Protein AF-A0A9P1EUY9-F1 (afdb_monomer_lite)

Sequence (118 aa):
MEQNEKFQEYLRDVEKKPVPLTHNFYESYLRRNPTSDDTITNSSTSSGSTISGALHESTTAQIVKDLLTSNQQLIEEAAMRQAATAVNVNTQQYTNLIPLSFDQEEFIRQHEAQNRKK

pLDDT: mean 71.39, std 15.51, range [40.34, 94.25]

Radius of gyration: 37.54 Å; chains: 1; bounding box: 83×38×96 Å

Foldseek 3Di:
DDPDVVVVVVVDDPPDDDDDQDPCNVVVVCVVVVPVPPDDDDDDDDDDDDDDPVVVVVVVVVVVVVVVVVVVVVVVVVVVVVVVVVVVVVCVVVVVVVVVVVVVVVVVVVVVVVVVVD

Secondary structure (DSSP, 8-state):
----HHHHHHTS--S-PPPPPPTTHHHHHHHHS--S---SS----------SHHHHHHHHHHHHHHHHHHHHHHHHHHHHHHHHHHHHHHHHHHHTHHHHHHHHHHHHHHHHHHHTT-

Structure (mmCIF, N/CA/C/O backbone):
data_AF-A0A9P1EUY9-F1
#
_entry.id   AF-A0A9P1EUY9-F1
#
loop_
_atom_site.group_PDB
_atom_site.id
_atom_site.type_symbol
_atom_site.label_atom_id
_atom_site.label_alt_id
_atom_site.label_comp_id
_atom_site.label_asym_id
_atom_site.label_entity_id
_atom_site.label_seq_id
_atom_site.pdbx_PDB_ins_code
_atom_site.Cartn_x
_atom_site.Cartn_y
_atom_site.Cartn_z
_atom_site.occupancy
_atom_site.B_iso_or_equiv
_atom_site.auth_seq_id
_atom_site.auth_comp_id
_atom_site.auth_asym_id
_atom_site.auth_atom_id
_atom_site.pdbx_PDB_model_num
ATOM 1 N N . MET A 1 1 ? -26.575 18.451 -35.807 1.00 52.22 1 MET A N 1
ATOM 2 C CA . MET A 1 1 ? -25.643 17.641 -34.994 1.00 52.22 1 MET A CA 1
ATOM 3 C C . MET A 1 1 ? -25.067 16.577 -35.917 1.00 52.22 1 MET A C 1
ATOM 5 O O . MET A 1 1 ? -25.813 16.154 -36.783 1.00 52.22 1 MET A O 1
ATOM 9 N N . GLU A 1 2 ? -23.790 16.203 -35.771 1.00 58.09 2 GLU A N 1
ATOM 10 C CA . GLU A 1 2 ? -23.133 15.068 -36.477 1.00 58.09 2 GLU A CA 1
ATOM 11 C C . GLU A 1 2 ? -22.446 15.310 -37.844 1.00 58.09 2 GLU A C 1
ATOM 13 O O . GLU A 1 2 ? -22.442 14.438 -38.705 1.00 58.09 2 GLU A O 1
ATOM 18 N N . GLN A 1 3 ? -21.756 16.438 -38.043 1.00 64.44 3 GLN A N 1
ATOM 19 C CA . GLN A 1 3 ? -20.783 16.579 -39.150 1.00 64.44 3 GLN A CA 1
ATOM 20 C C . GLN A 1 3 ? -19.381 16.915 -38.632 1.00 64.44 3 GLN A C 1
ATOM 22 O O . GLN A 1 3 ? -18.777 17.908 -39.020 1.00 64.44 3 GLN A O 1
ATOM 27 N N . ASN A 1 4 ? -18.872 16.124 -37.687 1.00 76.44 4 ASN A N 1
ATOM 28 C CA . ASN A 1 4 ? -17.484 16.250 -37.246 1.00 76.44 4 ASN A CA 1
ATOM 29 C C . ASN A 1 4 ? -16.668 15.124 -37.890 1.00 76.44 4 ASN A C 1
ATOM 31 O O . ASN A 1 4 ? -16.864 13.960 -37.552 1.00 76.44 4 ASN A O 1
ATOM 35 N N . GLU A 1 5 ? -15.776 15.458 -38.823 1.00 74.94 5 GLU A N 1
ATOM 36 C CA . GLU A 1 5 ? -14.965 14.488 -39.581 1.00 74.94 5 GLU A CA 1
ATOM 37 C C . GLU A 1 5 ? -14.151 13.564 -38.664 1.00 74.94 5 GLU A C 1
ATOM 39 O O . GLU A 1 5 ? -14.046 12.367 -38.920 1.00 74.94 5 GLU A O 1
ATOM 44 N N . LYS A 1 6 ? -13.685 14.081 -37.519 1.00 76.25 6 LYS A N 1
ATOM 45 C CA . LYS A 1 6 ? -12.989 13.279 -36.501 1.00 76.25 6 LYS A CA 1
ATOM 46 C C . LYS A 1 6 ? -13.868 12.181 -35.913 1.00 76.25 6 LYS A C 1
ATOM 48 O O . LYS A 1 6 ? -13.380 11.110 -35.583 1.00 76.25 6 LYS A O 1
ATOM 53 N N . PHE A 1 7 ? -15.167 12.435 -35.766 1.00 74.50 7 PHE A N 1
ATOM 54 C CA . PHE A 1 7 ? -16.095 11.436 -35.242 1.00 74.50 7 PHE A CA 1
ATOM 55 C C . PHE A 1 7 ? -16.255 10.264 -36.215 1.00 74.50 7 PHE A C 1
ATOM 57 O O . PHE A 1 7 ? -16.300 9.116 -35.786 1.00 74.50 7 PHE A O 1
ATOM 64 N N . GLN A 1 8 ? -16.251 10.539 -37.522 1.00 77.12 8 GLN A N 1
ATOM 65 C CA . GLN A 1 8 ? -16.299 9.493 -38.543 1.00 77.12 8 GLN A CA 1
ATOM 66 C C . GLN A 1 8 ? -15.024 8.643 -38.573 1.00 77.12 8 GLN A C 1
ATOM 68 O O . GLN A 1 8 ? -15.093 7.477 -38.942 1.00 77.12 8 GLN A O 1
ATOM 73 N N . GLU A 1 9 ? -13.878 9.193 -38.170 1.00 77.31 9 GLU A N 1
ATOM 74 C CA . GLU A 1 9 ? -12.611 8.461 -38.063 1.00 77.31 9 GLU A CA 1
ATOM 75 C C . GLU A 1 9 ? -12.629 7.437 -36.916 1.00 77.31 9 GLU A C 1
ATOM 77 O O . GLU A 1 9 ? -12.152 6.320 -37.089 1.00 77.31 9 GLU A O 1
ATOM 82 N N . TYR A 1 10 ? -13.268 7.763 -35.786 1.00 77.94 10 TYR A N 1
ATOM 83 C CA . TYR A 1 10 ? -13.420 6.840 -34.649 1.00 77.94 10 TYR A CA 1
ATOM 84 C C . TYR A 1 10 ? -14.430 5.711 -34.881 1.00 77.94 10 TYR A C 1
ATOM 86 O O . TYR A 1 10 ? -14.410 4.719 -34.157 1.00 77.94 10 TYR A O 1
ATOM 94 N N . LEU A 1 11 ? -15.320 5.859 -35.865 1.00 80.50 11 LEU A N 1
ATOM 95 C CA . LEU A 1 11 ? -16.269 4.817 -36.263 1.00 80.50 11 LEU A CA 1
ATOM 96 C C . LEU A 1 11 ? -15.680 3.830 -37.279 1.00 80.50 11 LEU A C 1
ATOM 98 O O . LEU A 1 11 ? -16.338 2.847 -37.615 1.00 80.50 11 LEU A O 1
ATOM 102 N N . ARG A 1 12 ? -14.472 4.086 -37.799 1.00 79.69 12 ARG A N 1
ATOM 103 C CA . ARG A 1 12 ? -13.795 3.155 -38.705 1.00 79.69 12 ARG A CA 1
ATOM 104 C C . ARG A 1 12 ? -13.154 2.033 -37.904 1.00 79.69 12 ARG A C 1
ATOM 106 O O . ARG A 1 12 ? -12.523 2.268 -36.874 1.00 79.69 12 ARG A O 1
ATOM 113 N N . ASP A 1 13 ? -13.275 0.818 -38.421 1.00 79.19 13 ASP A N 1
ATOM 114 C CA . ASP A 1 13 ? -12.567 -0.326 -37.868 1.00 79.19 13 ASP A CA 1
ATOM 115 C C . ASP A 1 13 ? -11.056 -0.071 -37.908 1.00 79.19 13 ASP A C 1
ATOM 117 O O . ASP A 1 13 ? -10.501 0.355 -38.922 1.00 79.19 13 ASP A O 1
ATOM 121 N N . VAL A 1 14 ? -10.378 -0.333 -36.789 1.00 77.44 14 VAL A N 1
ATOM 122 C CA . VAL A 1 14 ? -8.925 -0.172 -36.687 1.00 77.44 14 VAL A CA 1
ATOM 123 C C . VAL A 1 14 ? -8.253 -1.182 -37.620 1.00 77.44 14 VAL A C 1
ATOM 125 O O . VAL A 1 14 ? -8.109 -2.360 -37.285 1.00 77.44 14 VAL A O 1
ATOM 128 N N . GLU A 1 15 ? -7.831 -0.711 -38.795 1.00 76.88 15 GLU A N 1
ATOM 129 C CA . GLU A 1 15 ? -7.242 -1.541 -39.856 1.00 76.88 15 GLU A CA 1
ATOM 130 C C . GLU A 1 15 ? -5.950 -2.239 -39.405 1.00 76.88 15 GLU A C 1
ATOM 132 O O . GLU A 1 15 ? -5.628 -3.341 -39.851 1.00 76.88 15 GLU A O 1
ATOM 137 N N . LYS A 1 16 ? -5.213 -1.627 -38.470 1.00 80.62 16 LYS A N 1
ATOM 138 C CA . LYS A 1 16 ? -3.945 -2.150 -37.963 1.00 80.62 16 LYS A CA 1
ATOM 139 C C . LYS A 1 16 ? -4.103 -2.706 -36.552 1.00 80.62 16 LYS A C 1
ATOM 141 O O . LYS A 1 16 ? -3.896 -2.008 -35.562 1.00 80.62 16 LYS A O 1
ATOM 146 N N . LYS A 1 17 ? -4.419 -3.996 -36.462 1.00 79.50 17 LYS A N 1
ATOM 147 C CA . LYS A 1 17 ? -4.361 -4.732 -35.193 1.00 79.50 17 LYS A CA 1
ATOM 148 C C . LYS A 1 17 ? -2.897 -5.022 -34.845 1.00 79.50 17 LYS A C 1
ATOM 150 O O . LYS A 1 17 ? -2.166 -5.506 -35.713 1.00 79.50 17 LYS A O 1
ATOM 155 N N . PRO A 1 18 ? -2.436 -4.740 -33.614 1.00 83.88 18 PRO A N 1
ATOM 156 C CA . PRO A 1 18 ? -1.105 -5.155 -33.202 1.00 83.88 18 PRO A CA 1
ATOM 157 C C . PRO A 1 18 ? -1.040 -6.684 -33.217 1.00 83.88 18 PRO A C 1
ATOM 159 O O . PRO A 1 18 ? -1.888 -7.363 -32.638 1.00 83.88 18 PRO A O 1
ATOM 162 N N . VAL A 1 19 ? -0.043 -7.225 -33.913 1.00 85.12 19 VAL A N 1
ATOM 163 C CA . VAL A 1 19 ? 0.221 -8.664 -33.915 1.00 85.12 19 VAL A CA 1
ATOM 164 C C . VAL A 1 19 ? 0.906 -9.003 -32.591 1.00 85.12 19 VAL A C 1
ATOM 166 O O . VAL A 1 19 ? 1.904 -8.354 -32.261 1.00 85.12 19 VAL A O 1
ATOM 169 N N . PRO A 1 20 ? 0.395 -9.977 -31.816 1.00 87.88 20 PRO A N 1
ATOM 170 C CA . PRO A 1 20 ? 1.049 -10.386 -30.586 1.00 87.88 20 PRO A CA 1
ATOM 171 C C . PRO A 1 20 ? 2.457 -10.893 -30.893 1.00 87.88 20 PRO A C 1
ATOM 173 O O . PRO A 1 20 ? 2.686 -11.600 -31.878 1.00 87.88 20 PRO A O 1
ATOM 176 N N . LEU A 1 21 ? 3.404 -10.523 -30.035 1.00 90.81 21 LEU A N 1
ATOM 177 C CA . LEU A 1 21 ? 4.774 -11.005 -30.138 1.00 90.81 21 LEU A CA 1
ATOM 178 C C . LEU A 1 21 ? 4.782 -12.530 -29.981 1.00 90.81 21 LEU A C 1
ATOM 180 O O . LEU A 1 21 ? 4.094 -13.088 -29.126 1.00 90.81 21 LEU A O 1
ATOM 184 N N . THR A 1 22 ? 5.568 -13.212 -30.811 1.00 91.56 22 THR A N 1
ATOM 185 C CA . THR A 1 22 ? 5.776 -14.658 -30.674 1.00 91.56 22 THR A CA 1
ATOM 186 C C . THR A 1 22 ? 6.478 -14.961 -29.352 1.00 91.56 22 THR A C 1
ATOM 188 O O . THR A 1 22 ? 7.309 -14.164 -28.922 1.00 91.56 22 THR A O 1
ATOM 191 N N . HIS A 1 23 ? 6.244 -16.135 -28.761 1.00 88.94 23 HIS A N 1
ATOM 192 C CA . HIS A 1 23 ? 6.876 -16.551 -27.498 1.00 88.94 23 HIS A CA 1
ATOM 193 C C . HIS A 1 23 ? 8.404 -16.337 -27.479 1.00 88.94 23 HIS A C 1
ATOM 195 O O . HIS A 1 23 ? 8.952 -15.809 -26.520 1.00 88.94 23 HIS A O 1
ATOM 201 N N . ASN A 1 24 ? 9.083 -16.644 -28.588 1.00 89.25 24 ASN A N 1
ATOM 202 C CA . ASN A 1 24 ? 10.543 -16.533 -28.703 1.00 89.25 24 ASN A C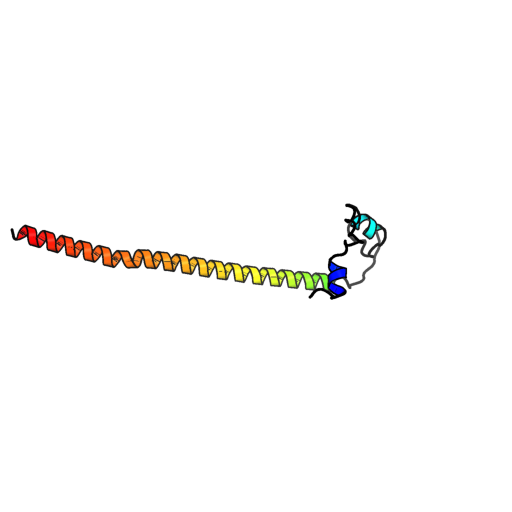A 1
ATOM 203 C C . ASN A 1 24 ? 11.008 -15.184 -29.277 1.00 89.25 24 ASN A C 1
ATOM 205 O O . ASN A 1 24 ? 12.147 -15.063 -29.732 1.00 89.25 24 ASN A O 1
ATOM 209 N N . PHE A 1 25 ? 10.134 -14.172 -29.315 1.00 92.12 25 PHE A N 1
ATOM 210 C CA . PHE A 1 25 ? 10.452 -12.879 -29.921 1.00 92.12 25 PHE A CA 1
ATOM 211 C C . PHE A 1 25 ? 11.701 -12.273 -29.280 1.00 92.12 25 PHE A C 1
ATOM 213 O O . PHE A 1 25 ? 12.661 -11.979 -29.988 1.00 92.12 25 PHE A O 1
ATOM 220 N N . TYR A 1 26 ? 11.733 -12.176 -27.950 1.00 86.38 26 TYR A N 1
ATOM 221 C CA . TYR A 1 26 ? 12.864 -11.586 -27.236 1.00 86.38 26 TYR A CA 1
ATOM 222 C C . TYR A 1 26 ? 14.146 -12.412 -27.374 1.00 86.38 26 TYR A C 1
ATOM 224 O O . TYR A 1 26 ? 15.201 -11.835 -27.609 1.00 86.38 26 TYR A O 1
ATOM 232 N N . GLU A 1 27 ? 14.066 -13.746 -27.347 1.00 86.94 27 GLU A N 1
ATOM 233 C CA . GLU A 1 27 ? 15.236 -14.606 -27.580 1.00 86.94 27 GLU A CA 1
ATOM 234 C C . GLU A 1 27 ? 15.845 -14.378 -28.969 1.00 86.94 27 GLU A C 1
ATOM 236 O O . GLU A 1 27 ? 17.054 -14.205 -29.116 1.00 86.94 27 GLU A O 1
ATOM 241 N N . SER A 1 28 ? 15.002 -14.347 -30.006 1.00 86.81 28 SER A N 1
ATOM 242 C CA . SER A 1 28 ? 15.448 -14.105 -31.381 1.00 86.81 28 SER A CA 1
ATOM 243 C C . SER A 1 28 ? 15.968 -12.677 -31.583 1.00 86.81 28 SER A C 1
ATOM 245 O O . SER A 1 28 ? 16.947 -12.473 -32.301 1.00 86.81 28 SER A O 1
ATOM 247 N N . TYR A 1 29 ? 15.353 -11.699 -30.915 1.00 87.06 29 TYR A N 1
ATOM 248 C CA . TYR A 1 29 ? 15.754 -10.299 -30.950 1.00 87.06 29 TYR A CA 1
ATOM 249 C C . TYR A 1 29 ? 17.121 -10.080 -30.294 1.00 87.06 29 TYR A C 1
ATOM 251 O O . TYR A 1 29 ? 17.951 -9.394 -30.882 1.00 87.06 29 TYR A O 1
ATOM 259 N N . LEU A 1 30 ? 17.377 -10.700 -29.138 1.00 82.81 30 LEU A N 1
ATOM 260 C CA . LEU A 1 30 ? 18.659 -10.631 -28.425 1.00 82.81 30 LEU A CA 1
ATOM 261 C C . LEU A 1 30 ? 19.781 -11.351 -29.183 1.00 82.81 30 LEU A C 1
ATOM 263 O O . LEU A 1 30 ? 20.889 -10.840 -29.272 1.00 82.81 30 LEU A O 1
ATOM 267 N N . ARG A 1 31 ? 19.494 -12.496 -29.818 1.00 81.19 31 ARG A N 1
ATOM 268 C CA . ARG A 1 31 ? 20.474 -13.175 -30.690 1.00 81.19 31 ARG A CA 1
ATOM 269 C C . ARG A 1 31 ? 20.854 -12.341 -31.913 1.00 81.19 31 ARG A C 1
ATOM 271 O O . ARG A 1 31 ? 21.978 -12.427 -32.393 1.00 81.19 31 ARG A O 1
ATOM 278 N N . ARG A 1 32 ? 19.898 -11.584 -32.460 1.00 82.19 32 ARG A N 1
ATOM 279 C CA . ARG A 1 32 ? 20.094 -10.762 -33.665 1.00 82.19 32 ARG A CA 1
ATOM 280 C C . ARG A 1 32 ? 20.661 -9.375 -33.359 1.00 82.19 32 ARG A C 1
ATOM 282 O O . ARG A 1 32 ? 21.306 -8.795 -34.225 1.00 82.19 32 ARG A O 1
ATOM 289 N N . ASN A 1 33 ? 20.432 -8.871 -32.153 1.00 79.12 33 ASN A N 1
ATOM 290 C C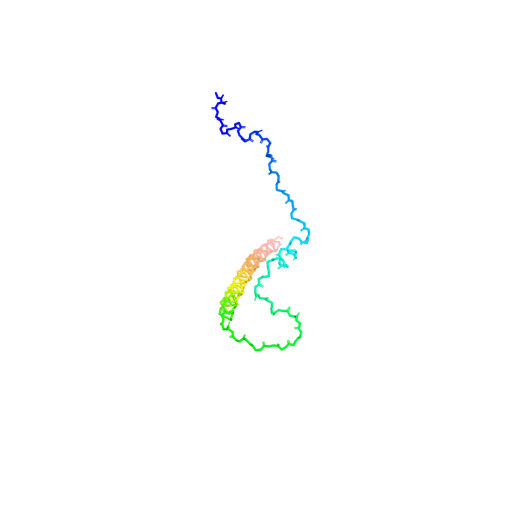A . ASN A 1 33 ? 21.019 -7.650 -31.618 1.00 79.12 33 ASN A CA 1
ATOM 291 C C . ASN A 1 33 ? 21.822 -8.033 -30.376 1.00 79.12 33 ASN A C 1
ATOM 293 O O . ASN A 1 33 ? 21.303 -7.865 -29.269 1.00 79.12 33 ASN A O 1
ATOM 297 N N . PRO A 1 34 ? 23.041 -8.580 -30.541 1.00 73.00 34 PRO A N 1
ATOM 298 C CA . PRO A 1 34 ? 23.890 -8.861 -29.399 1.00 73.00 34 PRO A CA 1
ATOM 299 C C . PRO A 1 34 ? 24.174 -7.528 -28.707 1.00 73.00 34 PRO A C 1
ATOM 301 O O . PRO A 1 34 ? 24.950 -6.703 -29.189 1.00 73.00 34 PRO A O 1
ATOM 304 N N . THR A 1 35 ? 23.476 -7.278 -27.601 1.00 62.12 35 THR A N 1
ATOM 305 C CA . THR A 1 35 ? 23.915 -6.295 -26.622 1.00 62.12 35 THR A CA 1
ATOM 306 C C . THR A 1 35 ? 25.280 -6.774 -26.172 1.00 62.12 35 THR A C 1
ATOM 308 O O . THR A 1 35 ? 25.402 -7.927 -25.771 1.00 62.12 35 THR A O 1
ATOM 311 N N . SER A 1 36 ? 26.298 -5.931 -26.277 1.00 52.97 36 SER A N 1
ATOM 312 C CA . SER A 1 36 ? 27.708 -6.249 -26.020 1.00 52.97 36 SER A CA 1
ATOM 313 C C . SER A 1 36 ? 28.039 -6.682 -24.578 1.00 52.97 36 SER A C 1
ATOM 315 O O . SER A 1 36 ? 29.199 -6.621 -24.193 1.00 52.97 36 SER A O 1
ATOM 317 N N . ASP A 1 37 ? 27.053 -7.109 -23.791 1.00 53.97 37 ASP A N 1
ATOM 318 C CA . ASP A 1 37 ? 27.182 -7.671 -22.448 1.00 53.97 37 ASP A CA 1
ATOM 319 C C . ASP A 1 37 ? 26.994 -9.197 -22.490 1.00 53.97 37 ASP A C 1
ATOM 321 O O . ASP A 1 37 ? 26.134 -9.778 -21.826 1.00 53.97 37 ASP A O 1
ATOM 325 N N . ASP A 1 38 ? 27.839 -9.876 -23.266 1.00 48.75 38 ASP A N 1
ATOM 326 C CA . ASP A 1 38 ? 28.113 -11.297 -23.049 1.00 48.75 38 ASP A CA 1
ATOM 327 C C . ASP A 1 38 ? 29.014 -11.428 -21.813 1.00 48.75 38 ASP A C 1
ATOM 329 O O . ASP A 1 38 ? 30.228 -11.594 -21.910 1.00 48.75 38 ASP A O 1
ATOM 333 N N . THR A 1 39 ? 28.428 -11.346 -20.616 1.00 49.94 39 THR A N 1
ATOM 334 C CA . THR A 1 39 ? 29.146 -11.751 -19.396 1.00 49.94 39 THR A CA 1
ATOM 335 C C . THR A 1 39 ? 28.268 -12.451 -18.372 1.00 49.94 39 THR A C 1
ATOM 337 O O . THR A 1 39 ? 28.421 -12.246 -17.175 1.00 49.94 39 THR A O 1
ATOM 340 N N . ILE A 1 40 ? 27.390 -13.359 -18.806 1.00 53.53 40 ILE A N 1
ATOM 341 C CA . ILE A 1 40 ? 26.912 -14.424 -17.917 1.00 53.53 40 ILE A CA 1
ATOM 342 C C . ILE A 1 40 ? 26.976 -15.763 -18.663 1.00 53.53 40 ILE A C 1
ATOM 344 O O . ILE A 1 40 ? 26.198 -16.040 -19.568 1.00 53.53 40 ILE A O 1
ATOM 348 N N . THR A 1 41 ? 27.922 -16.598 -18.217 1.00 44.44 41 THR A N 1
ATOM 349 C CA . THR A 1 41 ? 28.069 -18.049 -18.455 1.00 44.44 41 THR A CA 1
ATOM 350 C C . THR A 1 41 ? 28.570 -18.532 -19.825 1.00 44.44 41 THR A C 1
ATOM 352 O O . THR A 1 41 ? 27.802 -18.964 -20.674 1.00 44.44 41 THR A O 1
ATOM 355 N N . ASN A 1 42 ? 29.895 -18.629 -19.995 1.00 43.16 42 ASN A N 1
ATOM 356 C CA . ASN A 1 42 ? 30.599 -19.921 -19.942 1.00 43.16 42 ASN A CA 1
ATOM 357 C C . ASN A 1 42 ? 32.122 -19.745 -20.054 1.00 43.16 42 ASN A C 1
ATOM 359 O O . ASN A 1 42 ? 32.632 -18.757 -20.563 1.00 43.16 42 ASN A O 1
ATOM 363 N N . SER A 1 43 ? 32.833 -20.702 -19.469 1.00 50.44 43 SER A N 1
ATOM 364 C CA . SER A 1 43 ? 34.260 -20.708 -19.157 1.00 50.44 43 SER A CA 1
ATOM 365 C C . SER A 1 43 ? 35.221 -20.262 -20.267 1.00 50.44 43 SER A C 1
ATOM 367 O O . SER A 1 43 ? 35.041 -20.623 -21.426 1.00 50.44 43 SER A O 1
ATOM 369 N N . SER A 1 44 ? 36.351 -19.711 -19.808 1.00 43.97 44 SER A N 1
ATOM 370 C CA . SER A 1 44 ? 37.677 -19.580 -20.441 1.00 43.97 44 SER A CA 1
ATOM 371 C C . SER A 1 44 ? 38.040 -18.227 -21.081 1.00 43.97 44 SER A C 1
ATOM 373 O O . SER A 1 44 ? 37.623 -17.876 -22.171 1.00 43.97 44 SER A O 1
ATOM 375 N N . THR A 1 45 ? 38.926 -17.531 -20.357 1.00 48.44 45 THR A N 1
ATOM 376 C CA . THR A 1 45 ? 40.042 -16.720 -20.867 1.00 48.44 45 THR A CA 1
ATOM 377 C C . THR A 1 45 ? 39.716 -15.527 -21.772 1.00 48.44 45 THR A C 1
ATOM 379 O O . THR A 1 45 ? 39.762 -15.655 -22.985 1.00 48.44 45 THR A O 1
ATOM 382 N N . SER A 1 46 ? 39.617 -14.325 -21.193 1.00 42.06 46 SER A N 1
ATOM 383 C CA . SER A 1 46 ? 40.449 -13.184 -21.622 1.00 42.06 46 SER A CA 1
ATOM 384 C C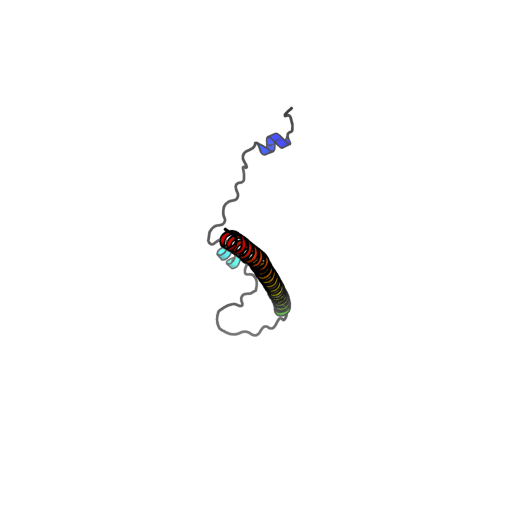 . SER A 1 46 ? 40.176 -11.927 -20.799 1.00 42.06 46 SER A C 1
ATOM 386 O O . SER A 1 46 ? 39.045 -11.483 -20.638 1.00 42.06 46 SER A O 1
ATOM 388 N N . SER A 1 47 ? 41.271 -11.360 -20.319 1.00 54.34 47 SER A N 1
ATOM 389 C CA . SER A 1 47 ? 41.459 -10.054 -19.705 1.00 54.34 47 SER A CA 1
ATOM 390 C C . SER A 1 47 ? 40.735 -8.916 -20.440 1.00 54.34 47 SER A C 1
ATOM 392 O O . SER A 1 47 ? 40.937 -8.737 -21.638 1.00 54.34 47 SER A O 1
ATOM 394 N N . GLY A 1 48 ? 39.984 -8.084 -19.714 1.00 40.34 48 GLY A N 1
ATOM 395 C CA . GLY A 1 48 ? 39.379 -6.874 -20.276 1.00 40.34 48 GLY A CA 1
ATOM 396 C C . GLY A 1 48 ? 38.639 -6.044 -19.233 1.00 40.34 48 GLY A C 1
ATOM 397 O O . GLY A 1 48 ? 37.430 -6.144 -19.094 1.00 40.34 48 GLY A O 1
ATOM 398 N N . SER A 1 49 ? 39.378 -5.243 -18.469 1.00 48.06 49 SER A N 1
ATOM 399 C CA . SER A 1 49 ? 38.828 -4.250 -17.542 1.00 48.06 49 SER A CA 1
ATOM 400 C C . SER A 1 49 ? 38.261 -3.049 -18.306 1.00 48.06 49 SER A C 1
ATOM 402 O O . SER A 1 49 ? 39.037 -2.364 -18.965 1.00 48.06 49 SER A O 1
ATOM 404 N N . THR A 1 50 ? 36.967 -2.740 -18.146 1.00 43.19 50 THR A N 1
ATOM 405 C CA . THR A 1 50 ? 36.405 -1.384 -18.351 1.00 43.19 50 THR A CA 1
ATOM 406 C C . THR A 1 50 ? 35.216 -1.113 -17.412 1.00 43.19 50 THR A C 1
ATOM 408 O O . THR A 1 50 ? 34.063 -1.135 -17.816 1.00 43.19 50 THR A O 1
ATOM 411 N N . ILE A 1 51 ? 35.519 -0.939 -16.122 1.00 54.84 51 ILE A N 1
ATOM 412 C CA . ILE A 1 51 ? 35.135 0.108 -15.133 1.00 54.84 51 ILE A CA 1
ATOM 413 C C . ILE A 1 51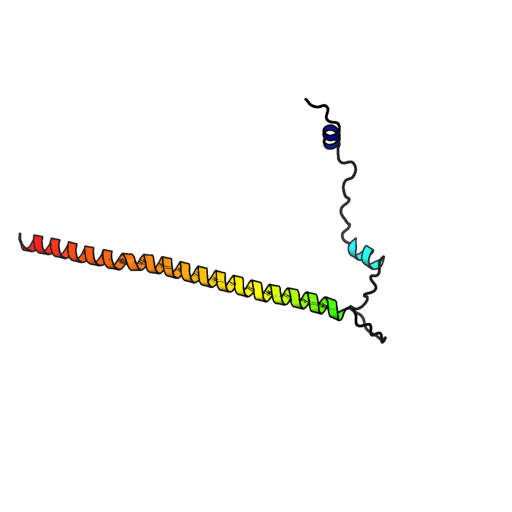 ? 33.729 0.797 -15.158 1.00 54.84 51 ILE A C 1
ATOM 415 O O . ILE A 1 51 ? 33.361 1.402 -14.155 1.00 54.84 51 ILE A O 1
ATOM 419 N N . SER A 1 52 ? 32.879 0.707 -16.186 1.00 50.94 52 SER A N 1
ATOM 420 C CA . SER A 1 52 ? 31.636 1.509 -16.286 1.00 50.94 52 SER A CA 1
ATOM 421 C C . SER A 1 52 ? 30.345 0.853 -15.764 1.00 50.94 52 SER A C 1
ATOM 423 O O . SER A 1 52 ? 29.408 1.575 -15.430 1.00 50.94 52 SER A O 1
ATOM 425 N N . GLY A 1 53 ? 30.276 -0.478 -15.638 1.00 50.06 53 GLY A N 1
ATOM 426 C CA . GLY A 1 53 ? 29.072 -1.181 -15.148 1.00 50.06 53 GLY A CA 1
ATOM 427 C C . GLY A 1 53 ? 28.852 -1.088 -13.630 1.00 50.06 53 GLY A C 1
ATOM 428 O O . GLY A 1 53 ? 27.720 -1.012 -13.157 1.00 50.06 53 GLY A O 1
ATOM 429 N N . ALA A 1 54 ? 29.934 -0.993 -12.853 1.00 52.59 54 ALA A N 1
ATOM 430 C CA . ALA A 1 54 ? 29.873 -1.025 -11.389 1.00 52.59 54 ALA A CA 1
ATOM 431 C C . ALA A 1 54 ? 29.155 0.192 -10.767 1.00 52.59 54 ALA A C 1
ATOM 433 O O . ALA A 1 54 ? 28.547 0.080 -9.704 1.00 52.59 54 ALA A O 1
ATOM 434 N N . LEU A 1 55 ? 29.200 1.357 -11.425 1.00 52.62 55 LEU A N 1
ATOM 435 C CA . LEU A 1 55 ? 28.582 2.586 -10.914 1.00 52.62 55 LEU A CA 1
ATOM 436 C C . LEU A 1 55 ? 27.048 2.529 -10.968 1.00 52.62 55 LEU A C 1
ATOM 438 O O . LEU A 1 55 ? 26.393 2.901 -9.999 1.00 52.62 55 LEU A O 1
ATOM 442 N N . HIS A 1 56 ? 26.474 2.020 -12.062 1.00 53.59 56 HIS A N 1
ATOM 443 C CA . HIS A 1 56 ? 25.020 1.991 -12.265 1.00 53.59 56 HIS A CA 1
ATOM 444 C C . HIS A 1 56 ? 24.324 0.920 -11.410 1.00 53.59 56 HIS A C 1
ATOM 446 O O . HIS A 1 56 ? 23.217 1.132 -10.902 1.00 53.59 56 HIS A O 1
ATOM 452 N N . GLU A 1 57 ? 24.994 -0.214 -11.199 1.00 58.88 57 GLU A N 1
ATOM 453 C CA . GLU A 1 57 ? 24.525 -1.269 -10.301 1.00 58.88 57 GLU A CA 1
ATOM 454 C C . GLU A 1 57 ? 24.591 -0.825 -8.834 1.00 58.88 57 GLU A C 1
ATOM 456 O O . GLU A 1 57 ? 23.637 -1.032 -8.085 1.00 58.88 57 GLU A O 1
ATOM 461 N N . SER A 1 58 ? 25.639 -0.085 -8.449 1.00 66.94 58 SER A N 1
ATOM 462 C CA . SER A 1 58 ? 25.740 0.530 -7.121 1.00 66.94 58 SER A CA 1
ATOM 463 C C . SER A 1 58 ? 24.615 1.535 -6.856 1.00 66.94 58 SER A C 1
ATOM 465 O O . SER A 1 58 ? 24.044 1.530 -5.766 1.00 66.94 58 SER A O 1
ATOM 467 N N . THR A 1 59 ? 24.263 2.389 -7.826 1.00 79.81 59 THR A N 1
ATOM 468 C CA . THR A 1 59 ? 23.164 3.358 -7.661 1.00 79.81 59 THR A CA 1
ATOM 469 C C . THR A 1 59 ? 21.813 2.657 -7.535 1.00 79.81 59 THR A C 1
ATOM 471 O O . THR A 1 59 ? 21.017 3.000 -6.664 1.00 79.81 59 THR A O 1
ATOM 474 N N . THR A 1 60 ? 21.566 1.634 -8.355 1.00 81.31 60 THR A N 1
ATOM 475 C CA . THR A 1 60 ? 20.316 0.860 -8.304 1.00 81.31 60 THR A CA 1
ATOM 476 C C . THR A 1 60 ? 20.190 0.098 -6.984 1.00 81.31 60 THR A C 1
ATOM 478 O O . THR A 1 60 ? 19.143 0.149 -6.342 1.00 81.31 60 THR A O 1
ATOM 481 N N . ALA A 1 61 ? 21.268 -0.542 -6.524 1.00 85.06 61 ALA A N 1
ATOM 482 C CA . ALA A 1 61 ? 21.305 -1.229 -5.236 1.00 85.06 61 ALA A CA 1
ATOM 483 C C . ALA A 1 61 ? 21.041 -0.275 -4.061 1.00 85.06 61 ALA A C 1
ATOM 485 O O . ALA A 1 61 ? 20.359 -0.642 -3.104 1.00 85.06 61 ALA A O 1
ATOM 486 N N . GLN A 1 62 ? 21.537 0.961 -4.146 1.00 86.06 62 GLN A N 1
ATOM 487 C CA . GLN A 1 62 ? 21.308 1.979 -3.128 1.00 86.06 62 GLN A CA 1
ATOM 488 C C . GLN A 1 62 ? 19.848 2.450 -3.106 1.00 86.06 62 GLN A C 1
ATOM 490 O O . GLN A 1 62 ? 19.248 2.472 -2.038 1.00 86.06 62 GLN A O 1
ATOM 495 N N . ILE A 1 63 ? 19.234 2.683 -4.271 1.00 88.25 63 ILE A N 1
ATOM 496 C CA . ILE A 1 63 ? 17.801 3.010 -4.381 1.00 88.25 63 ILE A CA 1
ATOM 497 C C . ILE A 1 63 ? 16.933 1.882 -3.809 1.00 88.25 63 ILE A C 1
ATOM 499 O O . ILE A 1 63 ? 15.997 2.142 -3.058 1.00 88.25 63 ILE A O 1
ATOM 503 N N . VAL A 1 64 ? 17.238 0.623 -4.136 1.00 89.88 64 VAL A N 1
ATOM 504 C CA . VAL A 1 64 ? 16.492 -0.536 -3.617 1.00 89.88 64 VAL A CA 1
ATOM 505 C C . VAL A 1 64 ? 16.634 -0.643 -2.100 1.00 89.88 64 VAL A C 1
ATOM 507 O O . VAL A 1 64 ? 15.650 -0.898 -1.406 1.00 89.88 64 VAL A O 1
ATOM 510 N N . LYS A 1 65 ? 17.840 -0.415 -1.572 1.00 91.38 65 LYS A N 1
ATOM 511 C CA . LYS A 1 65 ? 18.091 -0.400 -0.130 1.00 91.38 65 LYS A CA 1
ATOM 512 C C . LYS A 1 65 ? 17.302 0.710 0.564 1.00 91.38 65 LYS A C 1
ATOM 514 O O . LYS A 1 65 ? 16.684 0.437 1.588 1.00 91.38 65 LYS A O 1
ATOM 519 N N . ASP A 1 66 ? 17.276 1.910 -0.006 1.00 91.06 66 ASP A N 1
ATOM 520 C CA . ASP A 1 66 ? 16.523 3.048 0.530 1.00 91.06 66 ASP A CA 1
ATOM 521 C C . ASP A 1 66 ? 15.002 2.804 0.474 1.00 91.06 66 ASP A C 1
ATOM 523 O O . ASP A 1 66 ? 14.273 3.146 1.405 1.00 91.06 66 ASP A O 1
ATOM 527 N N . LEU A 1 67 ? 14.508 2.132 -0.573 1.00 92.94 67 LEU A N 1
ATOM 528 C CA . LEU A 1 67 ? 13.107 1.706 -0.648 1.00 92.94 67 LEU A CA 1
ATOM 529 C C . LEU A 1 67 ? 12.763 0.664 0.420 1.00 92.94 67 LEU A C 1
ATOM 531 O O . LEU A 1 67 ? 11.697 0.733 1.030 1.00 92.94 67 LEU A O 1
ATOM 535 N N . LEU A 1 68 ? 13.640 -0.318 0.640 1.00 93.75 68 LEU A N 1
ATOM 536 C CA . LEU A 1 68 ? 13.427 -1.363 1.642 1.00 93.75 68 LEU A CA 1
ATOM 537 C C . LEU A 1 68 ? 13.401 -0.786 3.057 1.00 93.75 68 LEU A C 1
ATOM 539 O O . LEU A 1 68 ? 12.512 -1.132 3.834 1.00 93.75 68 LEU A O 1
ATOM 543 N N . THR A 1 69 ? 14.328 0.118 3.382 1.00 93.31 69 THR A N 1
ATOM 544 C CA . THR A 1 69 ? 14.358 0.775 4.696 1.00 93.31 69 THR A CA 1
ATOM 545 C C . THR A 1 69 ? 13.134 1.662 4.905 1.00 93.31 69 THR A C 1
ATOM 547 O O . THR A 1 69 ? 12.514 1.593 5.966 1.00 93.31 69 THR A O 1
ATOM 550 N N . SER A 1 70 ? 12.725 2.430 3.890 1.00 93.56 70 SER A N 1
ATOM 551 C CA . SER A 1 70 ? 11.516 3.258 3.954 1.00 93.56 70 SER A CA 1
ATOM 552 C C . SER A 1 70 ? 10.248 2.417 4.133 1.00 93.56 70 SER A C 1
ATOM 554 O O . SER A 1 70 ? 9.441 2.695 5.019 1.00 93.56 70 SER A O 1
ATOM 556 N N . ASN A 1 71 ? 10.093 1.337 3.363 1.00 93.50 71 ASN A N 1
ATOM 557 C CA . ASN A 1 71 ? 8.953 0.431 3.508 1.00 93.50 71 ASN A CA 1
ATOM 558 C C . ASN A 1 71 ? 8.911 -0.220 4.893 1.00 93.50 71 ASN A C 1
ATOM 560 O O . ASN A 1 71 ? 7.834 -0.350 5.472 1.00 93.50 71 ASN A O 1
ATOM 564 N N . GLN A 1 72 ? 10.064 -0.600 5.447 1.00 94.25 72 GLN A N 1
ATOM 565 C CA . GLN A 1 72 ? 10.120 -1.175 6.787 1.00 94.25 72 GLN A CA 1
ATOM 566 C C . GLN A 1 72 ? 9.635 -0.187 7.856 1.00 94.25 72 GLN A C 1
ATOM 568 O O . GLN A 1 72 ? 8.838 -0.573 8.710 1.00 94.25 72 GLN A O 1
ATOM 573 N N . GLN A 1 73 ? 10.034 1.084 7.766 1.00 92.81 73 GLN A N 1
ATOM 574 C CA . GLN A 1 73 ? 9.555 2.133 8.674 1.00 92.81 73 GLN A CA 1
ATOM 575 C C . GLN A 1 73 ? 8.039 2.339 8.569 1.00 92.81 73 GLN A C 1
ATOM 577 O O . GLN A 1 73 ? 7.360 2.436 9.588 1.00 92.81 73 GLN A O 1
ATOM 582 N N . LEU A 1 74 ? 7.492 2.353 7.350 1.00 92.56 74 LEU A N 1
ATOM 583 C CA . LEU A 1 74 ? 6.049 2.502 7.133 1.00 92.56 74 LEU A CA 1
ATOM 584 C C . LEU A 1 74 ? 5.250 1.329 7.714 1.00 92.56 74 LEU A C 1
ATOM 586 O O . LEU A 1 74 ? 4.186 1.536 8.299 1.00 92.56 74 LEU A O 1
ATOM 590 N N . ILE A 1 75 ? 5.759 0.103 7.571 1.00 91.81 75 ILE A N 1
ATOM 591 C CA . ILE A 1 75 ? 5.135 -1.095 8.147 1.00 91.81 75 ILE A CA 1
ATOM 592 C C . ILE A 1 75 ? 5.158 -1.024 9.675 1.00 91.81 75 ILE A C 1
ATOM 594 O O . ILE A 1 75 ? 4.141 -1.300 10.310 1.00 91.81 75 ILE A O 1
ATOM 598 N N . GLU A 1 76 ? 6.289 -0.640 10.267 1.00 91.00 76 GLU A N 1
ATOM 599 C CA . GLU A 1 76 ? 6.425 -0.504 11.718 1.00 91.00 76 GLU A CA 1
ATOM 600 C C . GLU A 1 76 ? 5.486 0.575 12.274 1.00 91.00 76 GLU A C 1
ATOM 602 O O . GLU A 1 76 ? 4.758 0.327 13.236 1.00 91.00 76 GLU A O 1
ATOM 607 N N . GLU A 1 77 ? 5.406 1.736 11.619 1.00 90.19 77 GLU A N 1
ATOM 608 C CA . GLU A 1 77 ? 4.488 2.806 12.009 1.00 90.19 77 GLU A CA 1
ATOM 609 C C . GLU A 1 77 ? 3.019 2.365 11.899 1.00 90.19 77 GLU A C 1
ATOM 611 O O . GLU A 1 77 ? 2.219 2.607 12.810 1.00 90.19 77 GLU A O 1
ATOM 616 N N . ALA A 1 78 ? 2.650 1.685 10.811 1.00 86.12 78 ALA A N 1
ATOM 617 C CA . ALA A 1 78 ? 1.302 1.158 10.629 1.00 86.12 78 ALA A CA 1
ATOM 618 C C . ALA A 1 78 ? 0.953 0.114 11.703 1.00 86.12 78 ALA A C 1
ATOM 620 O O . ALA A 1 78 ? -0.131 0.177 12.288 1.00 86.12 78 ALA A O 1
ATOM 621 N N . ALA A 1 79 ? 1.882 -0.794 12.016 1.00 84.25 79 ALA A N 1
ATOM 622 C CA . ALA A 1 79 ? 1.716 -1.792 13.067 1.00 84.25 79 ALA A CA 1
ATOM 623 C C . ALA A 1 79 ? 1.571 -1.140 14.450 1.00 84.25 79 ALA A C 1
ATOM 625 O O . ALA A 1 79 ? 0.683 -1.516 15.217 1.00 84.25 79 ALA A O 1
ATOM 626 N N . MET A 1 80 ? 2.370 -0.114 14.756 1.00 81.38 80 MET A N 1
ATOM 627 C CA . MET A 1 80 ? 2.242 0.657 15.995 1.00 81.38 80 MET A CA 1
ATOM 628 C C . MET A 1 80 ? 0.886 1.358 16.102 1.00 81.38 80 MET A C 1
ATOM 630 O O . MET A 1 80 ? 0.242 1.294 17.149 1.00 81.38 80 MET A O 1
ATOM 634 N N . ARG A 1 81 ? 0.413 2.000 15.027 1.00 80.31 81 ARG A N 1
ATOM 635 C CA . ARG A 1 81 ? -0.916 2.635 14.997 1.00 80.31 81 ARG A CA 1
ATOM 636 C C . ARG A 1 81 ? -2.034 1.604 15.170 1.00 80.31 81 ARG A C 1
ATOM 638 O O . ARG A 1 81 ? -3.001 1.854 15.893 1.00 80.31 81 ARG A O 1
ATOM 645 N N . GLN A 1 82 ? -1.902 0.430 14.559 1.00 76.62 82 GLN A N 1
ATOM 646 C CA . GLN A 1 82 ? -2.855 -0.664 14.732 1.00 76.62 82 GLN A CA 1
ATOM 647 C C . GLN A 1 82 ? -2.853 -1.204 16.171 1.00 76.62 82 GLN A C 1
ATOM 649 O O . GLN A 1 82 ? -3.915 -1.413 16.754 1.00 76.62 82 GLN A O 1
ATOM 654 N N . ALA A 1 83 ? -1.684 -1.363 16.789 1.00 67.56 83 ALA A N 1
ATOM 655 C CA . ALA A 1 83 ? -1.581 -1.757 18.190 1.00 67.56 83 ALA A CA 1
ATOM 656 C C . ALA A 1 83 ? -2.192 -0.695 19.121 1.00 67.56 83 ALA A C 1
ATOM 658 O O . ALA A 1 83 ? -2.965 -1.030 20.017 1.00 67.56 83 ALA A O 1
ATOM 659 N N . ALA A 1 84 ? -1.925 0.591 18.876 1.00 63.81 84 ALA A N 1
ATOM 660 C CA . ALA A 1 84 ? -2.489 1.692 19.654 1.00 63.81 84 ALA A CA 1
ATOM 661 C C . ALA A 1 84 ? -4.021 1.763 19.542 1.00 63.81 84 ALA A C 1
ATOM 663 O O . ALA A 1 84 ? -4.706 1.972 20.542 1.00 63.81 84 ALA A O 1
ATOM 664 N N . THR A 1 85 ? -4.578 1.548 18.347 1.00 64.44 85 THR A N 1
ATOM 665 C CA . THR A 1 85 ? -6.037 1.496 18.154 1.00 64.44 85 THR A CA 1
ATOM 666 C C . THR A 1 85 ? -6.657 0.276 18.829 1.00 64.44 85 THR A C 1
ATOM 668 O O . THR A 1 85 ? -7.670 0.427 19.510 1.00 64.44 85 THR A O 1
ATOM 671 N N . ALA A 1 86 ? -6.032 -0.902 18.742 1.00 59.69 86 ALA A N 1
ATOM 672 C CA . ALA A 1 86 ? -6.486 -2.098 19.450 1.00 59.69 86 ALA A CA 1
ATOM 673 C C . ALA A 1 86 ? -6.487 -1.901 20.977 1.00 59.69 86 ALA A C 1
ATOM 675 O O . ALA A 1 86 ? -7.465 -2.245 21.641 1.00 59.69 86 ALA A O 1
ATOM 676 N N . VAL A 1 87 ? -5.437 -1.285 21.533 1.00 60.03 87 VAL A N 1
ATOM 677 C CA . VAL A 1 87 ? -5.377 -0.936 22.960 1.00 60.03 87 VAL A CA 1
ATOM 678 C C . VAL A 1 87 ? -6.469 0.067 23.312 1.00 60.03 87 VAL A C 1
ATOM 680 O O . VAL A 1 87 ? -7.165 -0.139 24.298 1.00 60.03 87 VAL A O 1
ATOM 683 N N . ASN A 1 88 ? -6.692 1.110 22.510 1.00 57.12 88 ASN A N 1
ATOM 684 C CA . ASN A 1 88 ? -7.694 2.133 22.816 1.00 57.12 88 ASN A CA 1
ATOM 685 C C . ASN A 1 88 ? -9.128 1.567 22.810 1.00 57.12 88 ASN A C 1
ATOM 687 O O . ASN A 1 88 ? -9.900 1.841 23.725 1.00 57.12 88 ASN A O 1
ATOM 691 N N . VAL A 1 89 ? -9.468 0.705 21.844 1.00 57.72 89 VAL A N 1
ATOM 692 C CA . VAL A 1 89 ? -10.781 0.033 21.795 1.00 57.72 89 VAL A CA 1
ATOM 693 C C . VAL A 1 89 ? -10.961 -0.899 22.995 1.00 57.72 89 VAL A C 1
ATOM 695 O O . VAL A 1 89 ? -12.004 -0.868 23.645 1.00 57.72 89 VAL A O 1
ATOM 698 N N . ASN A 1 90 ? -9.938 -1.683 23.340 1.00 57.31 90 ASN A N 1
ATOM 699 C CA . ASN A 1 90 ? -10.002 -2.598 24.479 1.00 57.31 90 ASN A CA 1
ATOM 700 C C . ASN A 1 90 ? -10.095 -1.835 25.813 1.00 57.31 90 ASN A C 1
ATOM 702 O O . ASN A 1 90 ? -10.881 -2.173 26.693 1.00 57.31 90 ASN A O 1
ATOM 706 N N . THR A 1 91 ? -9.354 -0.732 25.941 1.00 57.00 91 THR A N 1
ATOM 707 C CA . THR A 1 91 ? -9.401 0.127 27.130 1.00 57.00 91 THR A CA 1
ATOM 708 C C . THR A 1 91 ? -10.782 0.767 27.267 1.00 57.00 91 THR A C 1
ATOM 710 O O . THR A 1 91 ? -11.358 0.714 28.347 1.00 57.00 91 THR A O 1
ATOM 713 N N . GLN A 1 92 ? -11.387 1.276 26.188 1.00 57.06 92 GLN A N 1
ATOM 714 C CA . GLN A 1 92 ? -12.758 1.806 26.219 1.00 57.06 92 GLN A CA 1
ATOM 715 C C . GLN A 1 92 ? -13.808 0.747 26.590 1.00 57.06 92 GLN A C 1
ATOM 717 O O . GLN A 1 92 ? -14.754 1.062 27.313 1.00 57.06 92 GLN A O 1
ATOM 722 N N . GLN A 1 93 ? -13.634 -0.507 26.158 1.00 57.72 93 GLN A N 1
ATOM 723 C CA . GLN A 1 93 ? -14.520 -1.607 26.551 1.00 57.72 93 GLN A CA 1
ATOM 724 C C . GLN A 1 93 ? -14.456 -1.886 28.058 1.00 57.72 93 GLN A C 1
ATOM 726 O O . GLN A 1 93 ? -15.501 -1.999 28.691 1.00 57.72 93 GLN A O 1
ATOM 731 N N . TYR A 1 94 ? -13.264 -1.925 28.661 1.00 56.84 94 TYR A N 1
ATOM 732 C CA . TYR A 1 94 ? -13.129 -2.192 30.099 1.00 56.84 94 TYR A CA 1
ATOM 733 C C . TYR A 1 94 ? -13.389 -0.974 30.994 1.00 56.84 94 TYR A C 1
ATOM 735 O O . TYR A 1 94 ? -13.885 -1.135 32.108 1.00 56.84 94 TYR A O 1
ATOM 743 N N . THR A 1 95 ? -13.125 0.249 30.521 1.00 57.62 95 THR A N 1
ATOM 744 C CA . THR A 1 95 ? -13.335 1.468 31.328 1.00 57.62 95 THR A CA 1
ATOM 745 C C . THR A 1 95 ? -14.820 1.705 31.617 1.00 57.62 95 THR A C 1
ATOM 747 O O . THR A 1 95 ? -15.166 2.206 32.682 1.00 57.62 95 THR A O 1
ATOM 750 N N . ASN A 1 96 ? -15.712 1.269 30.722 1.00 57.62 96 ASN A N 1
ATOM 751 C CA . ASN A 1 96 ? -17.159 1.366 30.920 1.00 57.62 96 ASN A CA 1
ATOM 752 C C . ASN A 1 96 ? -17.745 0.242 31.794 1.00 57.62 96 ASN A C 1
ATOM 754 O O . ASN A 1 96 ? -18.887 0.357 32.226 1.00 57.62 96 ASN A O 1
ATOM 758 N N . LEU A 1 97 ? -17.000 -0.827 32.098 1.00 57.22 97 LEU A N 1
ATOM 759 C CA . LEU A 1 97 ? -17.504 -1.929 32.933 1.00 57.22 97 LEU A CA 1
ATOM 760 C C . LEU A 1 97 ? -17.408 -1.640 34.438 1.00 57.22 97 LEU A C 1
ATOM 762 O O . LEU A 1 97 ? -18.193 -2.187 35.212 1.00 57.22 97 LEU A O 1
ATOM 766 N N . ILE A 1 98 ? -16.485 -0.768 34.857 1.00 58.00 98 ILE A N 1
ATOM 767 C CA . ILE A 1 98 ? -16.297 -0.401 36.271 1.00 58.00 98 ILE A CA 1
ATOM 768 C C . ILE A 1 98 ? -17.473 0.449 36.806 1.00 58.00 98 ILE A C 1
ATOM 770 O O . ILE A 1 98 ? -17.988 0.129 37.874 1.00 58.00 98 ILE A O 1
ATOM 774 N N . PRO A 1 99 ? -17.977 1.477 36.089 1.00 57.03 99 PRO A N 1
ATOM 775 C CA . PRO A 1 99 ? -19.148 2.235 36.539 1.00 57.03 99 PRO A CA 1
ATOM 776 C C . PRO A 1 99 ? -20.433 1.391 36.562 1.00 57.03 99 PRO A C 1
ATOM 778 O O . PRO A 1 99 ? -21.220 1.494 37.497 1.00 57.03 99 PRO A O 1
ATOM 781 N N . LEU A 1 100 ? -20.621 0.515 35.565 1.00 55.38 100 LEU A N 1
ATOM 782 C CA . LEU A 1 100 ? -21.798 -0.360 35.450 1.00 55.38 100 LEU A CA 1
ATOM 783 C C . LEU A 1 100 ? -21.916 -1.364 36.607 1.00 55.38 100 LEU A C 1
ATOM 785 O O . LEU A 1 100 ? -23.024 -1.660 37.050 1.00 55.38 100 LEU A O 1
ATOM 789 N N . SER A 1 101 ? -20.790 -1.879 37.107 1.00 56.50 101 SER A N 1
ATOM 790 C CA . SER A 1 101 ? -20.782 -2.802 38.250 1.00 56.50 101 SER A CA 1
ATOM 791 C C . SER A 1 101 ? -21.090 -2.094 39.575 1.00 56.50 101 SER A C 1
ATOM 793 O O . SER A 1 101 ? -21.746 -2.677 40.436 1.00 56.50 101 SER A O 1
ATOM 795 N N . PHE A 1 102 ? -20.718 -0.818 39.713 1.00 57.62 102 PHE A N 1
ATOM 796 C CA . PHE A 1 102 ? -21.019 -0.031 40.911 1.00 57.62 102 PHE A CA 1
ATOM 797 C C . PHE A 1 102 ? -22.510 0.340 41.022 1.00 57.62 102 PHE A C 1
ATOM 799 O O . PHE A 1 102 ? -23.092 0.232 42.102 1.00 57.62 102 PHE A O 1
ATOM 806 N N . ASP A 1 103 ? -23.162 0.684 39.904 1.00 60.47 103 ASP A N 1
ATOM 807 C CA . ASP A 1 103 ? -24.611 0.958 39.871 1.00 60.47 103 ASP A CA 1
ATOM 808 C C . ASP A 1 103 ? -25.452 -0.289 40.202 1.00 60.47 103 ASP A C 1
ATOM 810 O O . ASP A 1 103 ? -26.508 -0.194 40.831 1.00 60.47 103 ASP A O 1
ATOM 814 N N . GLN A 1 104 ? -24.978 -1.481 39.823 1.00 64.31 104 GLN A N 1
ATOM 815 C CA . GLN A 1 104 ? -25.658 -2.740 40.135 1.00 64.31 104 GLN A CA 1
ATOM 816 C C . GLN A 1 104 ? -25.615 -3.075 41.631 1.00 64.31 104 GLN A C 1
ATOM 818 O O . GLN A 1 104 ? -26.632 -3.485 42.194 1.00 64.31 104 GLN A O 1
ATOM 823 N N . GLU A 1 105 ? -24.472 -2.880 42.293 1.00 70.75 105 GLU A N 1
ATOM 824 C CA . GLU A 1 105 ? -24.356 -3.100 43.740 1.00 70.75 105 GLU A CA 1
ATOM 825 C C . GLU A 1 105 ? -25.198 -2.106 44.549 1.00 70.75 105 GLU A C 1
ATOM 827 O O . GLU A 1 105 ? -25.854 -2.501 45.516 1.00 70.75 105 GLU A O 1
ATOM 832 N N . GLU A 1 106 ? -25.218 -0.831 44.152 1.00 72.50 106 GLU A N 1
ATOM 833 C CA . GLU A 1 106 ? -26.090 0.194 44.741 1.00 72.50 106 GLU A CA 1
ATOM 834 C C . GLU A 1 106 ? -27.573 -0.178 44.582 1.00 72.50 106 GLU A C 1
ATOM 836 O O . GLU A 1 106 ? -28.327 -0.149 45.559 1.00 72.50 106 GLU A O 1
ATOM 841 N N . PHE A 1 107 ? -27.987 -0.620 43.389 1.00 77.12 107 PHE A N 1
ATOM 842 C CA . PHE A 1 107 ? -29.360 -1.060 43.127 1.00 77.12 107 PHE A CA 1
ATOM 843 C C . PHE A 1 107 ? -29.770 -2.258 43.998 1.00 77.12 107 PHE A C 1
ATOM 845 O O . PHE A 1 107 ? -30.834 -2.241 44.627 1.00 77.12 107 PHE A O 1
ATOM 852 N N . ILE A 1 108 ? -28.918 -3.285 44.091 1.00 81.56 108 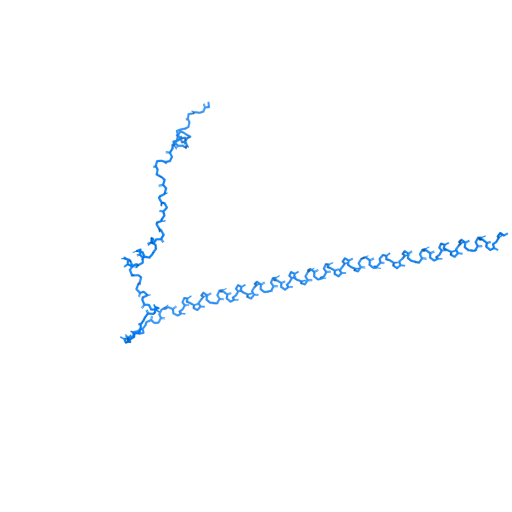ILE A N 1
ATOM 853 C CA . ILE A 1 108 ? -29.172 -4.471 44.925 1.00 81.56 108 ILE A CA 1
ATOM 854 C C . ILE A 1 108 ? -29.278 -4.070 46.401 1.00 81.56 108 ILE A C 1
ATOM 856 O O . ILE A 1 108 ? -30.224 -4.466 47.085 1.00 81.56 108 ILE A O 1
ATOM 860 N N . ARG A 1 109 ? -28.367 -3.219 46.883 1.00 80.62 109 ARG A N 1
ATOM 861 C CA . ARG A 1 109 ? -28.349 -2.743 48.272 1.00 80.62 109 ARG A CA 1
ATOM 862 C C . ARG A 1 109 ? -29.616 -1.963 48.630 1.00 80.62 109 ARG A C 1
ATOM 864 O O . ARG A 1 109 ? -30.170 -2.152 49.715 1.00 80.62 109 ARG A O 1
ATOM 871 N N . GLN A 1 110 ? -30.102 -1.110 47.728 1.00 81.69 110 GLN A N 1
ATOM 872 C CA . GLN A 1 110 ? -31.350 -0.367 47.921 1.00 81.69 110 GLN A CA 1
ATOM 873 C C . GLN A 1 110 ? -32.571 -1.299 47.956 1.00 81.69 110 GLN A C 1
ATOM 875 O O . GLN A 1 110 ? -33.440 -1.141 48.818 1.00 81.69 110 GLN A O 1
ATOM 880 N N . HIS A 1 111 ? -32.620 -2.304 47.078 1.00 81.25 111 HIS A N 1
ATOM 881 C CA . HIS A 1 111 ? -33.697 -3.295 47.048 1.00 81.25 111 HIS A CA 1
ATOM 882 C C . HIS A 1 111 ? -33.721 -4.177 48.312 1.00 81.25 111 HIS A C 1
ATOM 884 O O . HIS A 1 111 ? -34.779 -4.389 48.910 1.00 81.25 111 HIS A O 1
ATOM 890 N N . GLU A 1 112 ? -32.563 -4.634 48.795 1.00 83.50 112 GLU A N 1
ATOM 891 C CA . GLU A 1 112 ? -32.460 -5.367 50.064 1.00 83.50 112 GLU A CA 1
ATOM 892 C C . GLU A 1 112 ? -32.877 -4.511 51.268 1.00 83.50 112 GLU A C 1
ATOM 894 O O . GLU A 1 112 ? -33.592 -4.983 52.156 1.00 83.50 112 GLU A O 1
ATOM 899 N N . ALA A 1 113 ? -32.489 -3.233 51.291 1.00 82.06 113 ALA A N 1
ATOM 900 C CA . ALA A 1 113 ? -32.889 -2.302 52.342 1.00 82.06 113 ALA A CA 1
ATOM 901 C C . ALA A 1 113 ? -34.402 -2.024 52.347 1.00 82.06 113 ALA A C 1
ATOM 903 O O . ALA A 1 113 ? -34.970 -1.795 53.416 1.00 82.06 113 ALA A O 1
ATOM 904 N N . GLN A 1 114 ? -35.068 -2.053 51.188 1.00 81.06 114 GLN A N 1
ATOM 905 C CA . GLN A 1 114 ? -36.528 -1.962 51.107 1.00 81.06 114 GLN A CA 1
ATOM 906 C C . GLN A 1 114 ? -37.216 -3.237 51.605 1.00 81.06 114 GLN A C 1
ATOM 908 O O . GLN A 1 114 ? -38.196 -3.142 52.343 1.00 81.06 114 GLN A O 1
ATOM 913 N N . ASN A 1 115 ? -36.693 -4.419 51.269 1.00 74.12 115 ASN A N 1
ATOM 914 C CA . ASN A 1 115 ? -37.275 -5.689 51.712 1.00 74.12 115 ASN A CA 1
ATOM 915 C C . ASN A 1 115 ? -37.078 -5.959 53.206 1.00 74.12 115 ASN A C 1
ATOM 917 O O . ASN A 1 115 ? -37.925 -6.597 53.812 1.00 74.12 115 ASN A O 1
ATOM 921 N N . ARG A 1 116 ? -36.014 -5.436 53.829 1.00 76.31 116 ARG A N 1
ATOM 922 C CA . ARG A 1 116 ? -35.824 -5.507 55.291 1.00 76.31 116 ARG A CA 1
ATOM 923 C C . ARG A 1 116 ? -36.747 -4.583 56.091 1.00 76.31 116 ARG A C 1
ATOM 925 O O . ARG A 1 116 ? -36.808 -4.706 57.309 1.00 76.31 116 ARG A O 1
ATOM 932 N N . LYS A 1 117 ? -37.390 -3.613 55.432 1.00 70.12 117 LYS A N 1
ATOM 933 C CA . LYS A 1 117 ? -38.298 -2.639 56.063 1.00 70.12 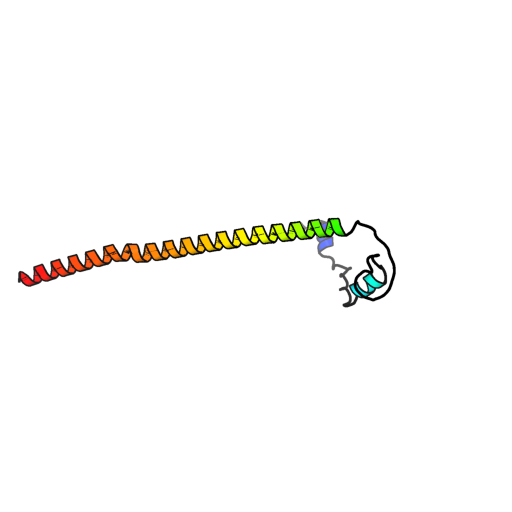117 LYS A CA 1
ATOM 934 C C . LYS A 1 117 ? -39.780 -3.017 55.927 1.00 70.12 117 LYS A C 1
ATOM 936 O O . LYS A 1 117 ? -40.616 -2.289 56.457 1.00 70.12 117 LYS A O 1
ATOM 941 N N . LYS A 1 118 ? -40.095 -4.100 55.212 1.00 53.28 118 LYS A N 1
ATOM 942 C CA . LYS A 1 118 ? -41.416 -4.742 55.183 1.00 53.28 118 LYS A CA 1
ATOM 943 C C . LYS A 1 118 ? -41.435 -5.916 56.151 1.00 53.28 118 LYS A C 1
ATOM 945 O O . LYS A 1 118 ? -42.527 -6.163 56.699 1.00 53.28 118 LYS A O 1
#